Protein AF-A0A927R4D4-F1 (afdb_monomer_lite)

Foldseek 3Di:
DPCLCVVVLQKDWDWDADPVGDIDIAIDGDPNVVVQFHFCQDPVHNVHTDTGGDPVSVVVVVCSVVVVD

Radius of gyration: 13.38 Å; chains: 1; bounding box: 36×22×36 Å

Structure (mmCIF, N/CA/C/O backbone):
data_AF-A0A927R4D4-F1
#
_entry.id   AF-A0A927R4D4-F1
#
loop_
_atom_site.group_PDB
_atom_site.id
_atom_site.type_symbol
_atom_site.label_atom_id
_atom_site.label_alt_id
_atom_site.label_comp_id
_atom_site.label_asym_id
_atom_site.label_entity_id
_atom_site.label_seq_id
_atom_site.pdbx_PDB_ins_code
_atom_site.Cartn_x
_atom_site.Cartn_y
_atom_site.Cartn_z
_atom_site.occupancy
_atom_site.B_iso_or_equiv
_atom_site.auth_seq_id
_atom_site.auth_comp_id
_atom_site.auth_asym_id
_atom_site.auth_atom_id
_atom_site.pdbx_PDB_model_num
ATOM 1 N N . MET A 1 1 ? -0.220 12.300 5.650 1.00 42.94 1 MET A N 1
ATOM 2 C CA . MET A 1 1 ? 0.881 11.417 5.202 1.00 42.94 1 MET A CA 1
ATOM 3 C C . MET A 1 1 ? 0.385 9.976 5.203 1.00 42.94 1 MET A C 1
ATOM 5 O O . MET A 1 1 ? -0.194 9.551 6.191 1.00 42.94 1 MET A O 1
ATOM 9 N N . ASN A 1 2 ? 0.554 9.248 4.094 1.00 55.12 2 ASN A N 1
ATOM 10 C CA . ASN A 1 2 ? 0.030 7.883 3.881 1.00 55.12 2 ASN A CA 1
ATOM 11 C C . ASN A 1 2 ? 0.806 6.779 4.644 1.00 55.12 2 ASN A C 1
ATOM 13 O O . ASN A 1 2 ? 0.725 5.611 4.277 1.00 55.12 2 ASN A O 1
ATOM 17 N N . THR A 1 3 ? 1.579 7.135 5.672 1.00 63.78 3 THR A N 1
ATOM 18 C CA . THR A 1 3 ? 2.456 6.238 6.445 1.00 63.78 3 THR A CA 1
ATOM 19 C C . THR A 1 3 ? 1.684 5.267 7.337 1.00 63.78 3 THR A C 1
ATOM 21 O O . THR A 1 3 ? 2.104 4.126 7.489 1.00 63.78 3 THR A O 1
ATOM 24 N N . L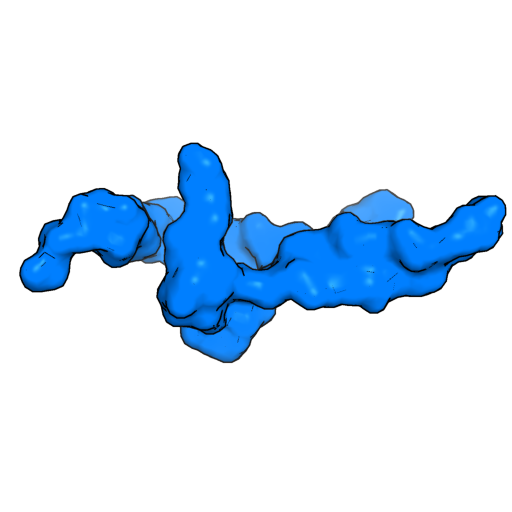YS A 1 4 ? 0.494 5.654 7.812 1.00 72.19 4 LYS A N 1
ATOM 25 C CA . LYS A 1 4 ? -0.342 4.807 8.680 1.00 72.19 4 LYS A CA 1
ATOM 26 C C . LYS A 1 4 ? -0.717 3.457 8.060 1.00 72.19 4 LYS A C 1
ATOM 28 O O . LYS A 1 4 ? -0.808 2.471 8.773 1.00 72.19 4 LYS A O 1
ATOM 33 N N . LEU A 1 5 ? -0.918 3.374 6.741 1.00 76.44 5 LEU A N 1
ATOM 34 C CA . LEU A 1 5 ? -1.225 2.093 6.077 1.00 76.44 5 LEU A CA 1
ATOM 35 C C . LEU A 1 5 ? -0.036 1.127 6.095 1.00 76.44 5 LEU A C 1
ATOM 37 O O . LEU A 1 5 ? -0.234 -0.087 6.122 1.00 76.44 5 LEU A O 1
ATOM 41 N N . ILE A 1 6 ? 1.178 1.676 6.072 1.00 78.12 6 ILE A N 1
ATOM 42 C CA . ILE A 1 6 ? 2.419 0.908 6.159 1.00 78.12 6 ILE A CA 1
ATOM 43 C C . ILE A 1 6 ? 2.615 0.440 7.603 1.00 78.12 6 ILE A C 1
ATOM 45 O O . ILE A 1 6 ? 2.869 -0.738 7.827 1.00 78.12 6 ILE A O 1
ATOM 49 N N . GLU A 1 7 ? 2.387 1.318 8.586 1.00 76.25 7 GLU A N 1
ATOM 50 C CA . GLU A 1 7 ? 2.444 0.965 10.015 1.00 76.25 7 GLU A CA 1
ATOM 51 C C . GLU A 1 7 ? 1.394 -0.076 10.421 1.00 76.25 7 GLU A C 1
ATOM 53 O O . GLU A 1 7 ? 1.692 -0.996 11.175 1.00 76.25 7 GLU A O 1
ATOM 58 N N . LEU A 1 8 ? 0.180 0.004 9.868 1.00 77.81 8 LEU A N 1
ATOM 59 C CA . LEU A 1 8 ? -0.867 -1.005 10.067 1.00 77.81 8 LEU A CA 1
ATOM 60 C C . LEU A 1 8 ? -0.519 -2.360 9.418 1.00 77.81 8 LEU A C 1
ATOM 62 O O . LEU A 1 8 ? -1.257 -3.335 9.578 1.00 77.81 8 LEU A O 1
ATOM 66 N N . GLY A 1 9 ? 0.577 -2.431 8.655 1.00 83.50 9 GLY A N 1
ATOM 67 C CA . GLY A 1 9 ? 0.983 -3.617 7.914 1.00 83.50 9 GLY A CA 1
ATOM 68 C C . GLY A 1 9 ? -0.006 -3.989 6.812 1.00 83.50 9 GLY A C 1
ATOM 69 O O . GLY A 1 9 ? -0.081 -5.160 6.456 1.00 83.50 9 GLY A O 1
ATOM 70 N N . LEU A 1 10 ? -0.789 -3.025 6.307 1.00 84.56 10 LEU A N 1
ATOM 71 C CA . LEU A 1 10 ? -1.734 -3.194 5.192 1.00 84.56 10 LEU A CA 1
ATOM 72 C C . LEU A 1 10 ? -1.073 -2.916 3.839 1.00 84.56 10 LEU A C 1
ATOM 74 O O . LEU A 1 10 ? -1.559 -3.358 2.799 1.00 84.56 10 LEU A O 1
ATOM 78 N N . LEU A 1 11 ? 0.013 -2.148 3.846 1.00 86.75 11 LEU A N 1
ATOM 79 C CA . LEU A 1 11 ? 0.725 -1.725 2.654 1.00 86.75 11 LEU A CA 1
ATOM 80 C C . LEU A 1 11 ? 2.221 -1.982 2.824 1.00 86.75 11 LEU A C 1
ATOM 82 O O . LEU A 1 11 ? 2.821 -1.541 3.796 1.00 86.75 11 LEU A O 1
ATOM 86 N N . GLU A 1 12 ? 2.825 -2.649 1.852 1.00 87.25 12 GLU A N 1
ATOM 87 C CA . GLU A 1 12 ? 4.267 -2.851 1.754 1.00 87.25 12 GLU A CA 1
ATOM 88 C C . GLU A 1 12 ? 4.840 -2.048 0.583 1.00 87.25 12 GLU A C 1
ATOM 90 O O . GLU A 1 12 ? 4.175 -1.810 -0.432 1.00 87.25 12 GLU A O 1
ATOM 95 N N . ILE A 1 13 ? 6.090 -1.615 0.732 1.00 87.50 13 ILE A N 1
ATOM 96 C CA . ILE A 1 13 ? 6.876 -1.048 -0.360 1.00 87.50 13 ILE A CA 1
ATOM 97 C C . ILE A 1 13 ? 7.746 -2.179 -0.901 1.00 87.50 13 ILE A C 1
ATOM 99 O O . ILE A 1 13 ? 8.510 -2.788 -0.158 1.00 87.50 13 ILE A O 1
ATOM 103 N N . LYS A 1 14 ? 7.591 -2.480 -2.188 1.00 86.06 14 LYS A N 1
ATOM 104 C CA . LYS A 1 14 ? 8.385 -3.473 -2.909 1.00 86.06 14 LYS A CA 1
ATOM 105 C C . LYS A 1 14 ? 9.273 -2.775 -3.919 1.00 86.06 14 LYS A C 1
AT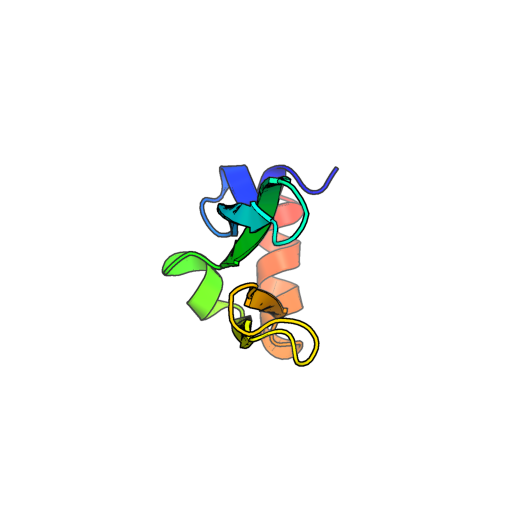OM 107 O O . LYS A 1 14 ? 8.913 -1.738 -4.471 1.00 86.06 14 LYS A O 1
ATOM 112 N N . GLU A 1 15 ? 10.400 -3.391 -4.218 1.00 87.75 15 GLU A N 1
ATOM 113 C CA . GLU A 1 15 ? 11.372 -2.871 -5.169 1.00 87.75 15 GLU A CA 1
ATOM 114 C C . GLU A 1 15 ? 11.362 -3.716 -6.441 1.00 87.75 15 GLU A C 1
ATOM 116 O O . GLU A 1 15 ? 11.188 -4.936 -6.403 1.00 87.75 15 GLU A O 1
ATOM 121 N N . ARG A 1 16 ? 11.565 -3.079 -7.593 1.00 85.00 16 ARG A N 1
ATOM 122 C CA . ARG A 1 16 ? 11.809 -3.782 -8.855 1.00 85.00 16 ARG A CA 1
ATOM 123 C C . ARG A 1 16 ? 12.971 -3.180 -9.634 1.00 85.00 16 ARG A C 1
ATOM 125 O O . ARG A 1 16 ? 13.168 -1.966 -9.611 1.00 85.00 16 ARG A O 1
ATOM 132 N N . PRO A 1 17 ? 13.666 -3.988 -10.448 1.00 83.19 17 PRO A N 1
ATOM 133 C CA . PRO A 1 17 ? 14.648 -3.472 -11.388 1.00 83.19 17 PRO A CA 1
ATOM 134 C C . PRO A 1 17 ? 13.977 -2.642 -12.493 1.00 83.19 17 PRO A C 1
ATOM 136 O O . PRO A 1 17 ? 13.014 -3.071 -13.146 1.00 83.19 17 PRO A O 1
ATOM 139 N N . SER A 1 18 ? 14.492 -1.434 -12.703 1.00 80.06 18 SER A N 1
ATOM 140 C CA . SER A 1 18 ? 14.130 -0.510 -13.774 1.00 80.06 18 SER A CA 1
ATOM 141 C C . SER A 1 18 ? 14.801 -0.910 -15.085 1.00 80.06 18 SER A C 1
ATOM 143 O O . SER A 1 18 ? 15.995 -1.195 -15.111 1.00 80.06 18 SER A O 1
ATOM 145 N N . SER A 1 19 ? 14.067 -0.866 -16.202 1.00 74.81 19 SER A N 1
ATOM 146 C CA . SER A 1 19 ? 14.623 -1.189 -17.527 1.00 74.81 19 SER A CA 1
ATOM 147 C C . SER A 1 19 ? 15.705 -0.203 -17.990 1.00 74.81 19 SER A C 1
ATOM 149 O O . SER A 1 19 ? 16.425 -0.502 -18.931 1.00 74.81 19 SER A O 1
ATOM 151 N N . LYS A 1 20 ? 15.814 0.970 -17.348 1.00 77.12 20 LYS A N 1
ATOM 152 C CA . LYS A 1 20 ? 16.830 1.999 -17.632 1.00 77.12 20 LYS A CA 1
ATOM 153 C C . LYS A 1 20 ? 18.028 1.976 -16.665 1.00 77.12 20 LYS A C 1
ATOM 155 O O . LYS A 1 20 ? 18.830 2.899 -16.695 1.00 77.12 20 LYS A O 1
ATOM 160 N N . GLY A 1 21 ? 18.141 0.949 -15.818 1.00 74.50 21 GLY A N 1
ATOM 161 C CA . GLY A 1 21 ? 19.115 0.907 -14.726 1.00 74.50 21 GLY A CA 1
ATOM 162 C C . GLY A 1 21 ? 18.600 1.657 -13.496 1.00 74.50 21 GLY A C 1
ATOM 163 O O . GLY A 1 21 ? 18.120 2.784 -13.596 1.00 74.50 21 GLY A O 1
ATOM 164 N N . GLY A 1 22 ? 18.624 0.994 -12.340 1.00 83.50 22 GLY A N 1
ATOM 165 C CA . GLY A 1 22 ? 18.111 1.508 -11.065 1.00 83.50 22 GLY A CA 1
ATOM 166 C C . GLY A 1 22 ? 16.992 0.648 -10.480 1.00 83.50 22 GLY A C 1
ATOM 167 O O . GLY A 1 22 ? 16.371 -0.145 -11.186 1.00 83.50 22 GLY A O 1
ATOM 168 N N . LEU A 1 23 ? 16.735 0.800 -9.185 1.00 86.88 23 LEU A N 1
ATOM 169 C CA . LEU A 1 23 ? 15.600 0.183 -8.503 1.00 86.88 23 LEU A CA 1
ATOM 170 C C . LEU A 1 23 ? 14.441 1.179 -8.463 1.00 86.88 23 LEU A C 1
ATOM 172 O O . LEU A 1 23 ? 14.637 2.382 -8.309 1.00 86.88 23 LEU A O 1
ATOM 176 N N . LYS A 1 24 ? 13.226 0.677 -8.663 1.00 85.94 24 LYS A N 1
ATOM 177 C CA . LYS A 1 24 ? 11.991 1.438 -8.505 1.00 85.94 24 LYS A CA 1
ATOM 178 C C . LYS A 1 24 ? 11.172 0.829 -7.388 1.00 85.94 24 LYS A C 1
ATOM 180 O O . LYS A 1 24 ? 10.820 -0.347 -7.457 1.00 85.94 24 LYS A O 1
ATOM 185 N N . GLU A 1 25 ? 10.821 1.658 -6.423 1.00 86.75 25 GLU A N 1
ATOM 186 C CA . GLU A 1 25 ? 9.893 1.308 -5.363 1.00 86.75 25 GLU A CA 1
ATOM 187 C C . GLU A 1 25 ? 8.448 1.467 -5.847 1.00 86.75 25 GLU A C 1
ATOM 189 O O . GLU A 1 25 ? 8.074 2.465 -6.471 1.00 86.75 25 GLU A O 1
ATOM 194 N N . PHE A 1 26 ? 7.618 0.477 -5.551 1.00 85.38 26 PHE A N 1
ATOM 195 C CA . PHE A 1 26 ? 6.182 0.501 -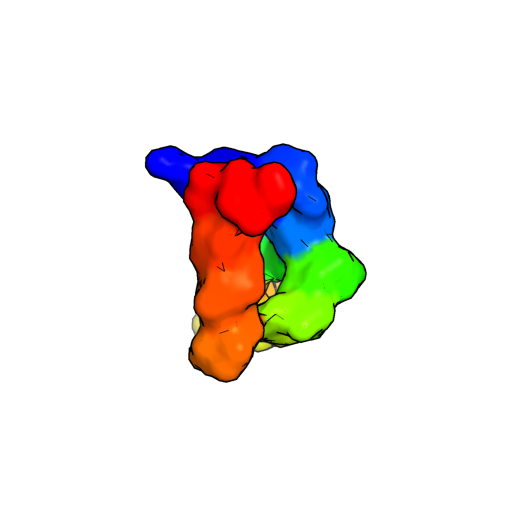5.778 1.00 85.38 26 PHE A CA 1
ATOM 196 C C . PHE A 1 26 ? 5.453 -0.020 -4.544 1.00 85.38 26 PHE A C 1
ATOM 198 O O . PHE A 1 26 ? 5.995 -0.761 -3.731 1.00 85.38 26 PHE A O 1
ATOM 205 N N . LYS A 1 27 ? 4.199 0.394 -4.387 1.00 86.00 27 LYS A N 1
ATOM 206 C CA . LYS A 1 27 ? 3.373 0.011 -3.240 1.00 86.00 27 LYS A CA 1
ATOM 207 C C . LYS A 1 27 ? 2.560 -1.224 -3.594 1.00 86.00 27 LYS A C 1
ATOM 209 O O . LYS A 1 27 ? 2.032 -1.311 -4.699 1.00 86.00 27 LYS A O 1
ATOM 214 N N . SER A 1 28 ? 2.432 -2.147 -2.657 1.00 88.00 28 SER A N 1
ATOM 215 C CA . SER A 1 28 ? 1.616 -3.348 -2.800 1.00 88.00 28 SER A CA 1
ATOM 216 C C . SER A 1 28 ? 0.846 -3.595 -1.507 1.00 88.00 28 SER A C 1
ATOM 218 O O . SER A 1 28 ? 1.311 -3.246 -0.427 1.00 88.00 28 SER A O 1
ATOM 220 N N . LEU A 1 29 ? -0.360 -4.143 -1.602 1.00 89.38 29 LEU A N 1
ATOM 221 C CA . LEU A 1 29 ? -1.104 -4.621 -0.440 1.00 89.38 29 LEU A CA 1
ATOM 222 C C . LEU A 1 29 ? -0.454 -5.898 0.076 1.00 89.38 29 LEU A C 1
ATOM 224 O O . LEU A 1 29 ? -0.165 -6.803 -0.707 1.00 89.38 29 LEU A O 1
ATOM 228 N N . THR A 1 30 ? -0.282 -5.964 1.387 1.00 88.50 30 THR A N 1
ATOM 229 C CA . THR A 1 30 ? 0.086 -7.193 2.093 1.00 88.50 30 THR A CA 1
ATOM 230 C C . THR A 1 30 ? -1.128 -8.121 2.190 1.00 88.50 30 THR A C 1
ATOM 232 O O . THR A 1 30 ? -2.244 -7.738 1.834 1.00 88.50 30 THR A O 1
ATOM 235 N N . ASP A 1 31 ? -0.952 -9.312 2.758 1.00 87.12 31 ASP A N 1
ATOM 236 C CA . ASP A 1 31 ? -2.046 -10.254 3.030 1.00 87.12 31 ASP A CA 1
ATOM 237 C C . ASP A 1 31 ? -3.220 -9.610 3.805 1.00 87.12 31 ASP A C 1
ATOM 239 O O . ASP A 1 31 ? -4.381 -9.709 3.409 1.00 87.12 31 ASP A O 1
ATOM 243 N N . LYS A 1 32 ? -2.912 -8.796 4.825 1.00 85.19 32 LYS A N 1
ATOM 244 C CA . LYS A 1 32 ? -3.919 -8.012 5.561 1.00 85.19 32 LYS A CA 1
ATOM 245 C C . LYS A 1 32 ? -4.556 -6.926 4.691 1.00 85.19 32 LYS A C 1
ATOM 247 O O . LYS A 1 32 ? -5.755 -6.678 4.781 1.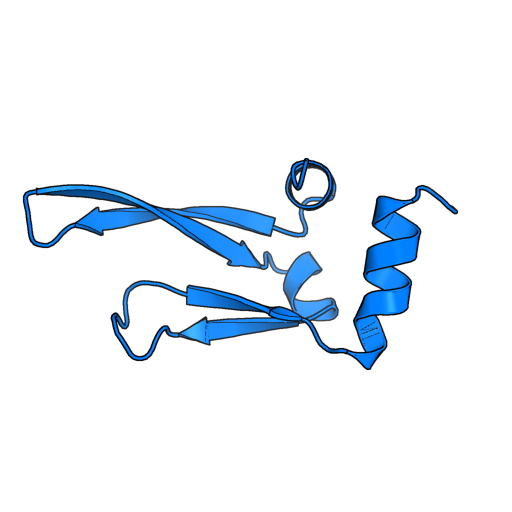00 85.19 32 LYS A O 1
ATOM 252 N N . GLY A 1 33 ? -3.767 -6.270 3.840 1.00 84.88 33 GLY A N 1
ATOM 253 C CA . GLY A 1 33 ? -4.248 -5.259 2.899 1.00 84.88 33 GLY A CA 1
ATOM 254 C C . GLY A 1 33 ? -5.194 -5.816 1.833 1.00 84.88 33 GLY A C 1
ATOM 255 O O . GLY A 1 33 ? -6.142 -5.132 1.443 1.00 84.88 33 GLY A O 1
ATOM 256 N N . LEU A 1 34 ? -4.984 -7.064 1.402 1.00 86.69 34 LEU A N 1
ATOM 257 C CA . LEU A 1 34 ? -5.838 -7.771 0.440 1.00 86.69 34 LEU A CA 1
ATOM 258 C C . LEU A 1 34 ? -7.261 -8.011 0.975 1.00 86.69 34 LEU A C 1
ATOM 260 O O . LEU A 1 34 ? -8.198 -8.160 0.196 1.00 86.69 34 LEU A O 1
ATOM 264 N N . MET A 1 35 ? -7.483 -7.954 2.290 1.00 86.69 35 MET A N 1
ATOM 265 C CA . MET A 1 35 ? -8.845 -7.965 2.845 1.00 86.69 35 MET A CA 1
ATOM 266 C C . MET A 1 35 ? -9.639 -6.693 2.498 1.00 86.69 35 MET A C 1
ATOM 268 O O . MET A 1 35 ? -10.871 -6.713 2.431 1.00 86.69 35 MET A O 1
ATOM 272 N N . PHE A 1 36 ? -8.939 -5.580 2.269 1.00 85.31 36 PHE A N 1
ATOM 273 C CA . PHE A 1 36 ? -9.526 -4.272 1.967 1.00 85.31 36 PHE A CA 1
ATOM 274 C C . PHE A 1 36 ? -9.429 -3.904 0.484 1.00 85.31 36 PHE A C 1
ATOM 276 O O . PHE A 1 36 ? -9.994 -2.893 0.062 1.00 85.31 36 PHE A O 1
ATOM 283 N N . GLY A 1 37 ? -8.729 -4.703 -0.321 1.00 89.50 37 GLY A N 1
ATOM 284 C CA . GLY A 1 37 ? -8.456 -4.392 -1.716 1.00 89.50 37 GLY A CA 1
ATOM 285 C C . GLY A 1 37 ? -7.822 -5.544 -2.482 1.00 89.50 37 GLY A C 1
ATOM 286 O O . GLY A 1 37 ? -7.858 -6.695 -2.078 1.00 89.50 37 GLY A O 1
ATOM 287 N N . LYS A 1 38 ? -7.231 -5.235 -3.626 1.00 89.81 38 LYS A N 1
ATOM 288 C CA . LYS A 1 38 ? -6.501 -6.182 -4.463 1.00 89.81 38 LYS A CA 1
ATOM 289 C C . LYS A 1 38 ? -5.309 -5.505 -5.116 1.00 89.81 38 LYS A C 1
ATOM 291 O O . LYS A 1 38 ? -5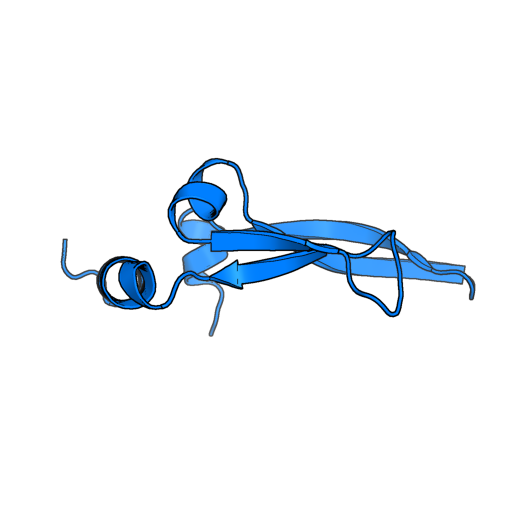.363 -4.320 -5.437 1.00 89.81 38 LYS A O 1
ATOM 296 N N . ASN A 1 39 ? -4.250 -6.265 -5.350 1.00 89.50 39 ASN A N 1
ATOM 297 C CA . ASN A 1 39 ? -3.103 -5.799 -6.119 1.00 89.50 39 ASN A CA 1
ATOM 298 C C . ASN A 1 39 ? -3.376 -6.002 -7.604 1.00 89.50 39 ASN A C 1
ATOM 300 O O . ASN A 1 39 ? -3.322 -7.120 -8.108 1.00 89.50 39 ASN A O 1
ATOM 304 N N . LEU A 1 40 ? -3.695 -4.918 -8.306 1.00 86.19 40 LEU A N 1
ATOM 305 C CA . LEU A 1 40 ? -3.869 -4.954 -9.751 1.00 86.19 40 LEU A CA 1
ATOM 306 C C . LEU A 1 40 ? -2.522 -4.764 -10.430 1.00 86.19 40 LEU A C 1
ATOM 308 O O . LEU A 1 40 ? -1.771 -3.853 -10.096 1.00 86.19 40 LEU A O 1
ATOM 312 N N . VAL A 1 41 ? -2.214 -5.610 -11.402 1.00 83.81 41 VAL A N 1
ATOM 313 C CA . VAL A 1 41 ? -1.013 -5.443 -12.218 1.00 83.81 41 VAL A CA 1
ATOM 314 C C . VAL A 1 41 ? -1.173 -4.191 -13.081 1.00 83.81 41 VAL A C 1
ATOM 316 O O . VAL A 1 41 ? -2.217 -3.982 -13.701 1.00 83.81 41 VAL A O 1
ATOM 319 N N . SER A 1 42 ? -0.151 -3.337 -13.110 1.00 77.19 42 SER A N 1
ATOM 320 C CA . SER A 1 42 ? -0.182 -2.121 -13.913 1.00 77.19 42 SER A CA 1
ATOM 321 C C . SER A 1 42 ? -0.180 -2.485 -15.401 1.00 77.19 42 SER A C 1
ATOM 323 O O . SER A 1 42 ? 0.737 -3.175 -15.853 1.00 77.19 42 SER A O 1
ATOM 325 N N . PRO A 1 43 ? -1.127 -1.978 -16.212 1.00 76.31 43 PRO A N 1
ATOM 326 C CA . PRO A 1 43 ? -1.152 -2.260 -17.649 1.00 76.31 43 PRO A CA 1
ATOM 327 C C . PRO A 1 43 ? 0.093 -1.719 -18.367 1.00 76.31 43 PRO A C 1
ATOM 329 O O . PRO A 1 43 ? 0.455 -2.199 -19.435 1.00 76.31 43 PRO A O 1
ATOM 332 N N . ARG A 1 44 ? 0.781 -0.735 -17.769 1.00 76.06 44 ARG A N 1
ATOM 333 C CA . ARG A 1 44 ? 2.043 -0.186 -18.284 1.00 76.06 44 ARG A CA 1
ATOM 334 C C . ARG A 1 44 ? 3.258 -1.045 -17.941 1.00 76.06 44 ARG A C 1
ATOM 336 O O . ARG A 1 44 ? 4.274 -0.926 -18.620 1.00 76.06 44 ARG A O 1
ATOM 343 N N . ASN A 1 45 ? 3.194 -1.856 -16.884 1.00 73.06 45 ASN A N 1
ATOM 344 C CA . ASN A 1 45 ? 4.309 -2.703 -16.485 1.00 73.06 45 ASN A CA 1
ATOM 345 C C . ASN A 1 45 ? 3.852 -3.878 -15.615 1.00 73.06 45 ASN A C 1
ATOM 347 O O . ASN A 1 45 ? 3.454 -3.695 -14.466 1.00 73.06 45 ASN A O 1
ATOM 351 N N . GLN A 1 46 ? 4.011 -5.095 -16.135 1.00 76.75 46 GLN A N 1
ATOM 352 C CA . GLN A 1 46 ? 3.598 -6.320 -15.448 1.00 76.75 46 GLN A CA 1
ATOM 353 C C . GLN A 1 46 ? 4.394 -6.607 -14.165 1.00 76.75 46 GLN A C 1
ATOM 355 O O . GLN A 1 46 ? 3.955 -7.377 -13.317 1.00 76.75 46 GLN A O 1
ATOM 360 N N . LYS A 1 47 ? 5.560 -5.966 -14.005 1.00 76.88 47 LYS A N 1
ATOM 361 C CA . LYS A 1 47 ? 6.404 -6.064 -12.806 1.00 76.88 47 LYS A CA 1
ATOM 362 C C . LYS A 1 47 ? 6.015 -5.071 -11.707 1.00 76.88 47 LYS A C 1
ATOM 364 O O . LYS A 1 47 ? 6.690 -5.016 -10.686 1.00 76.88 47 LYS A O 1
ATOM 369 N N . GLU A 1 48 ? 4.989 -4.251 -11.926 1.00 79.44 48 GLU A N 1
ATOM 370 C CA . GLU A 1 48 ? 4.492 -3.277 -10.955 1.00 79.44 48 GLU A CA 1
ATOM 371 C C . GLU A 1 48 ? 3.036 -3.600 -10.630 1.00 79.44 48 GLU A C 1
ATOM 373 O O . GLU A 1 48 ? 2.185 -3.657 -11.518 1.00 79.44 48 GLU A O 1
ATOM 378 N N . THR A 1 49 ? 2.735 -3.779 -9.346 1.00 84.62 49 THR A N 1
ATOM 379 C CA . THR A 1 49 ? 1.352 -3.857 -8.868 1.00 84.62 49 THR A CA 1
ATOM 380 C C . THR A 1 49 ? 0.916 -2.514 -8.308 1.00 84.62 49 THR A C 1
ATOM 382 O O . THR A 1 49 ? 1.724 -1.772 -7.754 1.00 84.62 49 THR A O 1
ATOM 385 N N . GLN A 1 50 ? -0.370 -2.216 -8.418 1.00 83.50 50 GLN A N 1
ATOM 386 C CA . GLN A 1 50 ? -1.017 -1.060 -7.826 1.00 83.50 50 GLN A CA 1
ATOM 387 C C . GLN A 1 50 ? -2.075 -1.539 -6.822 1.00 83.50 50 GLN A C 1
ATOM 389 O O . GLN A 1 50 ? -2.921 -2.369 -7.174 1.00 83.50 50 GLN A O 1
ATOM 394 N N . PRO A 1 51 ? -2.048 -1.026 -5.582 1.00 87.69 51 PRO A N 1
ATOM 395 C CA . PRO A 1 51 ? -3.019 -1.375 -4.561 1.00 87.69 51 PRO A CA 1
ATOM 396 C C . PRO A 1 51 ? -4.360 -0.725 -4.917 1.00 87.69 51 PRO A C 1
ATOM 398 O O . PRO A 1 51 ? -4.480 0.499 -4.962 1.00 87.69 51 PRO A O 1
ATOM 401 N N . HIS A 1 52 ? -5.373 -1.542 -5.185 1.00 87.69 52 HIS A N 1
ATOM 402 C CA . HIS A 1 52 ? -6.717 -1.087 -5.507 1.00 87.69 52 HIS A CA 1
ATOM 403 C C . HIS A 1 52 ? -7.677 -1.465 -4.385 1.00 87.69 52 HIS A C 1
ATOM 405 O O . HIS A 1 52 ? -7.991 -2.637 -4.193 1.00 87.69 52 HIS A O 1
ATOM 411 N N . TYR A 1 53 ? -8.181 -0.476 -3.659 1.00 87.38 53 TYR A N 1
ATOM 412 C CA . TYR A 1 53 ? -9.085 -0.705 -2.534 1.00 87.38 53 TYR A CA 1
ATOM 413 C C . TYR A 1 53 ? -10.525 -0.937 -2.995 1.00 87.38 53 TYR A C 1
ATOM 415 O O . TYR A 1 53 ? -10.955 -0.415 -4.027 1.00 87.38 53 TYR A O 1
ATOM 423 N N . TYR A 1 54 ? -11.277 -1.725 -2.228 1.00 88.31 54 TYR A N 1
ATOM 424 C CA . TYR A 1 54 ? -12.712 -1.870 -2.430 1.00 88.31 54 TYR A CA 1
ATOM 425 C C . TYR A 1 54 ? -13.437 -0.664 -1.818 1.00 88.31 54 TYR A C 1
ATOM 427 O O . TYR A 1 54 ? -13.236 -0.389 -0.632 1.00 88.31 54 TYR A O 1
ATOM 435 N N . PRO A 1 55 ? -14.326 0.022 -2.560 1.00 85.50 55 PRO A N 1
ATOM 436 C CA . PRO A 1 55 ? -15.073 1.170 -2.038 1.00 85.50 55 PRO A CA 1
ATOM 437 C C . PRO A 1 55 ? -15.839 0.835 -0.754 1.00 85.50 55 PRO A C 1
ATOM 439 O O . PRO A 1 55 ? -15.793 1.586 0.214 1.00 85.50 55 PRO A O 1
ATOM 442 N N . SER A 1 56 ? -16.451 -0.350 -0.693 1.00 86.44 56 SER A N 1
ATOM 443 C CA . SER A 1 56 ? -17.210 -0.815 0.476 1.00 86.44 56 SER A CA 1
ATOM 444 C C . SER A 1 56 ? -16.344 -1.046 1.719 1.00 86.44 56 SER A C 1
ATOM 446 O O . SER A 1 56 ? -16.846 -1.013 2.838 1.00 86.44 56 SER A O 1
ATOM 448 N N . LYS A 1 57 ? -15.040 -1.288 1.543 1.00 83.38 57 LYS A N 1
ATOM 449 C CA . LYS A 1 57 ? -14.068 -1.488 2.630 1.00 83.38 57 LYS A CA 1
ATOM 450 C C . LYS A 1 57 ? -13.313 -0.208 2.978 1.00 83.38 57 LYS A C 1
ATOM 452 O O . LYS A 1 57 ? -12.628 -0.162 3.999 1.00 83.38 57 LYS A O 1
ATOM 457 N N . PHE A 1 58 ? -13.473 0.844 2.175 1.00 82.62 58 PHE A N 1
ATOM 458 C CA . PHE A 1 58 ? -12.827 2.129 2.401 1.00 82.62 58 PHE A CA 1
ATOM 459 C C . PHE A 1 58 ? -13.239 2.747 3.739 1.00 82.62 58 PHE A C 1
ATOM 461 O O . PHE A 1 58 ? -12.386 3.289 4.430 1.00 82.62 58 PHE A O 1
ATOM 468 N N . SER A 1 59 ? -14.500 2.601 4.157 1.00 84.19 59 SER A N 1
ATOM 469 C CA . SER A 1 59 ? -14.958 3.086 5.467 1.00 84.19 59 SER A CA 1
ATOM 470 C C . SER A 1 59 ? -14.221 2.418 6.634 1.00 84.19 59 SER A C 1
ATOM 472 O O . SER A 1 59 ? -13.806 3.114 7.555 1.00 84.19 59 SER A O 1
ATOM 474 N N . GLN A 1 60 ? -13.972 1.102 6.572 1.00 83.88 60 GLN A N 1
ATOM 475 C CA . GLN A 1 60 ? -13.153 0.403 7.577 1.00 83.88 60 GLN A CA 1
ATOM 476 C C . GLN A 1 60 ? -11.697 0.873 7.543 1.00 83.88 60 GLN A C 1
ATOM 478 O O . GLN A 1 60 ? -11.107 1.146 8.583 1.00 83.88 60 GLN A O 1
ATOM 483 N N . LEU A 1 61 ? -11.124 1.001 6.343 1.00 82.00 61 LEU A N 1
ATOM 484 C CA . LEU A 1 61 ? -9.759 1.495 6.173 1.00 82.00 61 LEU A CA 1
ATOM 485 C C . LEU A 1 61 ? -9.616 2.918 6.740 1.00 82.00 61 LEU A C 1
ATOM 487 O O . LEU A 1 61 ? -8.621 3.243 7.381 1.00 82.00 61 LEU A 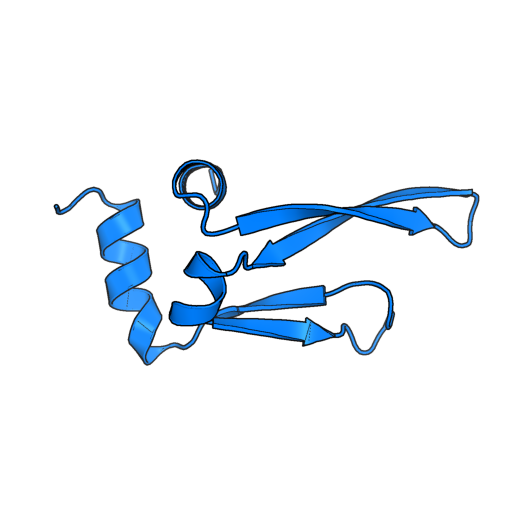O 1
ATOM 491 N N . LYS A 1 62 ? -10.633 3.762 6.535 1.00 82.75 62 LYS A N 1
ATOM 492 C CA . LYS A 1 62 ? -10.700 5.127 7.054 1.00 82.75 62 LYS A CA 1
ATOM 493 C C . LYS A 1 62 ? -10.818 5.143 8.578 1.00 82.75 62 LYS A C 1
ATOM 495 O O . LYS A 1 62 ? -10.099 5.919 9.190 1.00 82.75 62 LYS A O 1
ATOM 500 N N . ALA A 1 63 ? -11.631 4.275 9.181 1.00 83.06 63 ALA A N 1
ATOM 501 C CA . ALA A 1 63 ? -11.712 4.137 10.640 1.00 83.06 63 ALA A CA 1
ATOM 502 C C . ALA A 1 63 ? -10.350 3.750 11.250 1.00 83.06 63 ALA A C 1
ATOM 504 O O . ALA A 1 63 ? -9.880 4.402 12.181 1.00 83.06 63 ALA A O 1
ATOM 505 N N . LEU A 1 64 ? -9.648 2.783 10.643 1.00 79.88 64 LEU A N 1
ATOM 506 C CA . LEU A 1 64 ? -8.285 2.397 11.041 1.00 79.88 64 LEU A CA 1
ATOM 507 C C . LEU A 1 64 ? -7.283 3.557 10.907 1.00 79.88 64 LEU A C 1
ATOM 509 O O . LEU A 1 64 ? -6.411 3.740 11.751 1.00 79.88 64 LEU A O 1
ATOM 513 N N . LEU A 1 65 ? -7.409 4.369 9.855 1.00 78.19 65 LEU A N 1
ATOM 514 C CA . LEU A 1 65 ? -6.574 5.554 9.643 1.00 78.19 65 LEU A CA 1
ATOM 515 C C . LEU A 1 65 ? -6.879 6.690 10.628 1.00 78.19 65 LEU A C 1
ATOM 517 O O . LEU A 1 65 ? -5.970 7.438 11.007 1.00 78.19 65 LEU A O 1
ATOM 521 N N . GLN A 1 66 ? -8.144 6.854 11.005 1.00 76.12 66 GLN A N 1
ATOM 522 C CA . GLN A 1 66 ? -8.606 7.866 11.954 1.00 76.12 66 GLN A CA 1
ATOM 523 C C . GLN A 1 66 ? -8.323 7.452 13.406 1.00 76.12 66 GLN A C 1
ATOM 525 O O . GLN A 1 66 ? -8.216 8.333 14.250 1.00 76.12 66 GLN A O 1
ATOM 530 N N . GLY A 1 67 ? -8.076 6.163 13.668 1.00 65.88 67 GLY A N 1
ATOM 531 C CA . GLY A 1 67 ? -7.816 5.653 15.014 1.00 65.88 67 GLY A CA 1
ATOM 532 C C . GLY A 1 67 ? -9.085 5.524 15.855 1.00 65.88 67 GLY A C 1
ATOM 533 O O . GLY A 1 67 ? -9.001 5.605 17.071 1.00 65.88 67 GLY A O 1
ATOM 534 N N . GLU A 1 68 ? -10.246 5.345 15.221 1.00 55.28 68 GLU A N 1
ATOM 535 C CA . GLU A 1 68 ? -11.527 5.117 15.910 1.00 55.28 68 GLU A CA 1
ATOM 536 C C . GLU A 1 68 ? -11.700 3.635 16.292 1.00 55.28 68 GLU A C 1
ATOM 538 O O . GLU A 1 68 ? -12.681 2.996 15.912 1.00 55.28 68 GLU A O 1
ATOM 543 N N . VAL A 1 69 ? -10.705 3.076 16.988 1.00 49.88 69 VAL A N 1
ATOM 544 C CA . VAL A 1 69 ? -10.808 1.767 17.655 1.00 49.88 69 VAL A CA 1
ATOM 545 C C . VAL A 1 69 ? -11.182 1.977 19.111 1.00 49.88 69 VAL A C 1
ATOM 547 O O . VAL A 1 69 ? -10.529 2.828 19.754 1.00 49.88 69 VAL A O 1
#

pLDDT: mean 80.72, std 9.28, range [42.94, 89.81]

Sequence (69 aa):
MNTKLIELGLLEIKERPSSKGGLKEFKSLTDKGLMFGKNLVSPRNQKETQPHYYPSKFSQLKALLQGEV

Organism: NCBI:txid34101

Secondary structure (DSSP, 8-state):
-TTHHHHTTSEEEEEEE-TTSSEEEEEEE-HHHHTTEEEEEETTEEEEEEEEE-HHHHHHHHHHHHT--